Protein AF-A0A836VGM8-F1 (afdb_monomer)

Structure (mmCIF, N/CA/C/O backbone):
data_AF-A0A836VGM8-F1
#
_entry.id   AF-A0A836VGM8-F1
#
loop_
_atom_site.group_PDB
_atom_site.id
_atom_site.type_symbol
_atom_site.label_atom_id
_atom_site.label_alt_id
_atom_site.label_comp_id
_atom_site.label_asym_id
_atom_site.label_entity_id
_atom_site.label_seq_id
_atom_site.pdbx_PDB_ins_code
_atom_site.Cartn_x
_atom_site.Cartn_y
_atom_site.Cartn_z
_atom_site.occupancy
_atom_site.B_iso_or_equiv
_atom_site.auth_seq_id
_atom_site.auth_comp_id
_atom_site.auth_asym_id
_atom_site.auth_atom_id
_atom_site.pdbx_PDB_model_num
ATOM 1 N N . MET A 1 1 ? 22.509 4.420 -8.198 1.00 87.25 1 MET A N 1
ATOM 2 C CA . MET A 1 1 ? 21.394 5.028 -7.436 1.00 87.25 1 MET A CA 1
ATOM 3 C C . MET A 1 1 ? 20.885 6.207 -8.244 1.00 87.25 1 MET A C 1
ATOM 5 O O . MET A 1 1 ? 21.586 7.205 -8.346 1.00 87.25 1 MET A O 1
ATOM 9 N N . TYR A 1 2 ? 19.745 6.035 -8.910 1.00 92.12 2 TYR A N 1
ATOM 10 C CA . TYR A 1 2 ? 19.233 6.953 -9.932 1.00 92.12 2 TYR A CA 1
ATOM 11 C C . TYR A 1 2 ? 17.750 7.246 -9.669 1.00 92.12 2 TYR A C 1
ATOM 13 O O . TYR A 1 2 ? 17.097 6.490 -8.951 1.00 92.12 2 TYR A O 1
ATOM 21 N N . HIS A 1 3 ? 17.231 8.336 -10.230 1.00 97.44 3 HIS A N 1
ATOM 22 C CA . HIS A 1 3 ? 15.841 8.764 -10.076 1.00 97.44 3 HIS A CA 1
ATOM 23 C C . HIS A 1 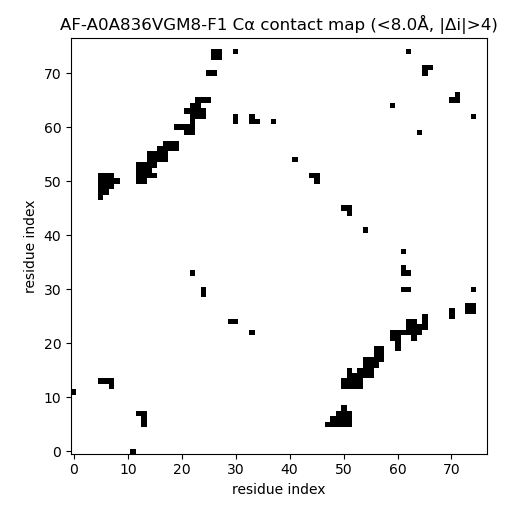3 ? 15.314 9.329 -11.401 1.00 97.44 3 HIS A C 1
ATOM 25 O O . HIS A 1 3 ? 16.065 9.996 -12.110 1.00 97.44 3 HIS A O 1
ATOM 31 N N . GLY A 1 4 ? 14.035 9.086 -11.706 1.00 95.75 4 GLY A N 1
ATOM 32 C CA . GLY A 1 4 ? 13.325 9.696 -12.839 1.00 95.75 4 GLY A CA 1
ATOM 33 C C . GLY A 1 4 ? 12.841 8.736 -13.931 1.00 95.75 4 GLY A C 1
ATOM 34 O O . GLY A 1 4 ? 12.074 9.168 -14.784 1.00 95.75 4 GLY A O 1
ATOM 35 N N . ASP A 1 5 ? 13.236 7.460 -13.898 1.00 97.19 5 ASP A N 1
ATOM 36 C CA . ASP A 1 5 ? 12.748 6.423 -14.823 1.00 97.19 5 ASP A CA 1
ATOM 37 C C . ASP A 1 5 ? 11.6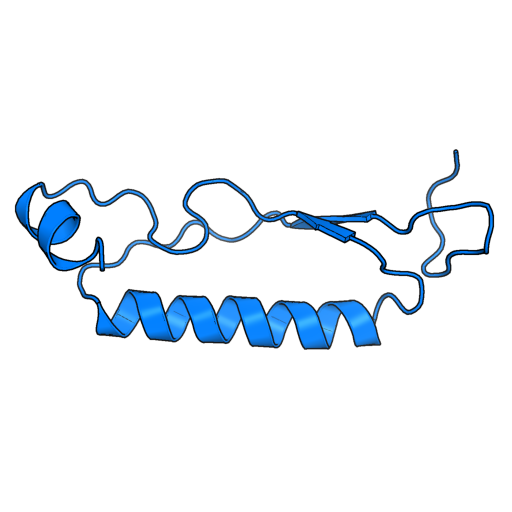84 5.527 -14.156 1.00 97.19 5 ASP A C 1
ATOM 39 O O . ASP A 1 5 ? 11.553 5.513 -12.930 1.00 97.19 5 ASP A O 1
ATOM 43 N N . ILE A 1 6 ? 10.925 4.782 -14.962 1.00 97.62 6 ILE A N 1
ATOM 44 C CA . ILE A 1 6 ? 9.889 3.834 -14.513 1.00 97.62 6 ILE A CA 1
ATOM 45 C C . ILE A 1 6 ? 10.325 2.364 -14.652 1.00 97.62 6 ILE A C 1
ATOM 47 O O . ILE A 1 6 ? 9.594 1.457 -14.242 1.00 97.62 6 ILE A O 1
ATOM 51 N N . GLY A 1 7 ? 11.488 2.117 -15.258 1.00 96.69 7 GLY A N 1
ATOM 52 C CA . GLY A 1 7 ? 12.117 0.809 -15.391 1.00 96.69 7 GLY A CA 1
ATOM 53 C C . GLY A 1 7 ? 13.073 0.464 -14.243 1.00 96.69 7 GLY A C 1
ATOM 54 O O . GLY A 1 7 ? 13.538 1.324 -13.496 1.00 96.69 7 GLY A O 1
ATOM 55 N N . SER A 1 8 ? 13.385 -0.827 -14.138 1.00 97.81 8 SER A N 1
ATOM 56 C CA . SER A 1 8 ? 14.466 -1.378 -13.319 1.00 97.81 8 SER A CA 1
ATOM 57 C C . SER A 1 8 ? 15.259 -2.395 -14.152 1.00 97.81 8 SER A C 1
ATOM 59 O O . SER A 1 8 ? 14.866 -2.778 -15.255 1.00 97.81 8 SER A O 1
ATOM 61 N N . SER A 1 9 ? 16.428 -2.778 -13.656 1.00 97.38 9 SER A N 1
ATOM 62 C CA . SER A 1 9 ? 17.372 -3.715 -14.262 1.00 97.38 9 SER A CA 1
ATOM 63 C C . SER A 1 9 ? 17.827 -4.744 -13.230 1.00 97.38 9 SER A C 1
ATOM 65 O O . SER A 1 9 ? 17.557 -4.597 -12.043 1.00 97.38 9 SER A O 1
ATOM 67 N N . ASN A 1 10 ? 18.610 -5.733 -13.656 1.00 97.81 10 ASN A N 1
ATOM 68 C CA . ASN A 1 10 ? 19.154 -6.755 -12.757 1.00 97.81 10 ASN A CA 1
ATOM 69 C C . ASN A 1 10 ? 20.058 -6.200 -11.635 1.00 97.81 10 ASN A C 1
ATOM 71 O O . ASN A 1 10 ? 20.296 -6.907 -10.663 1.00 97.81 10 ASN A O 1
ATOM 75 N N . ASP A 1 11 ? 20.568 -4.970 -11.767 1.00 97.88 11 ASP A N 1
ATOM 76 C CA . ASP A 1 11 ? 21.429 -4.318 -10.765 1.00 97.88 11 ASP A CA 1
ATOM 77 C C . ASP A 1 11 ? 20.659 -3.322 -9.869 1.00 97.88 11 ASP A C 1
ATOM 79 O O . ASP A 1 11 ? 21.233 -2.654 -9.012 1.00 97.88 11 ASP A O 1
ATOM 83 N N . THR A 1 12 ? 19.343 -3.171 -10.062 1.00 98.06 12 THR A N 1
ATOM 84 C CA . THR A 1 12 ? 18.550 -2.125 -9.393 1.00 98.06 12 THR A CA 1
ATOM 85 C C . THR A 1 12 ? 17.205 -2.648 -8.908 1.00 98.06 12 THR A C 1
ATOM 87 O O . THR A 1 12 ? 16.509 -3.312 -9.663 1.00 98.06 12 THR A O 1
ATOM 90 N N . VAL A 1 13 ? 16.786 -2.239 -7.711 1.00 98.19 13 VAL A N 1
ATOM 91 C CA . VAL A 1 13 ? 15.445 -2.519 -7.176 1.00 98.19 13 VAL A CA 1
ATOM 92 C C . VAL A 1 13 ? 14.558 -1.290 -7.364 1.00 98.19 13 VAL A C 1
ATOM 94 O O . VAL A 1 13 ? 14.811 -0.242 -6.760 1.00 98.19 13 VAL A O 1
ATOM 97 N N . GLY A 1 14 ? 13.512 -1.399 -8.181 1.00 98.12 14 GLY A N 1
ATOM 98 C CA . GLY A 1 14 ? 12.517 -0.341 -8.324 1.00 98.12 14 GLY A CA 1
ATOM 99 C C . GLY A 1 14 ? 11.649 -0.253 -7.075 1.00 98.12 14 GLY A C 1
ATOM 100 O O . GLY A 1 14 ? 10.918 -1.184 -6.744 1.00 98.12 14 GLY A O 1
ATOM 101 N N . THR A 1 15 ? 11.724 0.872 -6.367 1.00 98.19 15 THR A N 1
ATOM 102 C CA . THR A 1 15 ? 11.013 1.072 -5.099 1.00 98.19 15 THR A CA 1
ATOM 103 C C . THR A 1 15 ? 10.014 2.211 -5.228 1.00 98.19 15 THR A C 1
ATOM 105 O O . THR A 1 15 ? 10.383 3.314 -5.632 1.00 98.19 15 THR A O 1
ATOM 108 N N . ALA A 1 16 ? 8.764 1.969 -4.836 1.00 98.44 16 ALA A N 1
ATOM 109 C CA . ALA A 1 16 ? 7.749 3.004 -4.694 1.00 98.44 16 ALA A CA 1
ATOM 110 C C . ALA A 1 16 ? 7.351 3.179 -3.228 1.00 98.44 16 ALA A C 1
ATOM 112 O O . ALA A 1 16 ? 7.139 2.212 -2.497 1.00 98.44 16 ALA A O 1
ATOM 113 N N . VAL A 1 17 ? 7.197 4.434 -2.820 1.00 98.38 17 VAL A N 1
ATOM 114 C CA . VAL A 1 17 ? 6.622 4.818 -1.530 1.00 98.38 17 VAL A CA 1
ATOM 115 C C . VAL A 1 17 ? 5.299 5.522 -1.784 1.00 98.38 17 VAL A C 1
ATOM 117 O O . VAL A 1 17 ? 5.188 6.338 -2.700 1.00 98.38 17 VAL A O 1
ATOM 120 N N . VAL A 1 18 ? 4.281 5.183 -1.003 1.00 98.44 18 VAL A N 1
ATOM 121 C CA . VAL A 1 18 ? 2.922 5.678 -1.219 1.00 98.44 18 VAL A CA 1
ATOM 122 C C . VAL A 1 18 ? 2.561 6.680 -0.135 1.00 98.44 18 VAL A C 1
ATOM 124 O O . VAL A 1 18 ? 2.618 6.370 1.050 1.00 98.44 18 VAL A O 1
ATOM 127 N N . ASN A 1 19 ? 2.114 7.871 -0.530 1.00 98.50 19 ASN A N 1
ATOM 128 C CA . ASN A 1 19 ? 1.467 8.800 0.393 1.00 98.50 19 ASN A CA 1
ATOM 129 C C . ASN A 1 19 ? -0.025 8.446 0.514 1.00 98.50 19 ASN A C 1
ATOM 131 O O . ASN A 1 19 ? -0.888 9.129 -0.039 1.00 98.50 19 ASN A O 1
ATOM 135 N N . TYR A 1 20 ? -0.313 7.301 1.138 1.00 98.56 20 TYR A N 1
ATOM 136 C CA . TYR A 1 20 ? -1.668 6.756 1.192 1.00 98.56 20 TYR A CA 1
ATOM 137 C C . TYR A 1 20 ? -2.553 7.636 2.071 1.00 98.56 20 TYR A C 1
ATOM 139 O O . TYR A 1 20 ? -2.173 8.001 3.185 1.00 98.56 20 TYR A O 1
ATOM 147 N N . LYS A 1 21 ? -3.744 7.986 1.576 1.00 97.94 21 LYS A N 1
ATOM 148 C CA . LYS A 1 21 ? -4.682 8.808 2.339 1.00 97.94 21 LYS A CA 1
ATOM 149 C C . LYS A 1 21 ? -5.090 8.052 3.599 1.00 97.94 21 LYS A C 1
ATOM 151 O O . LYS A 1 21 ? -5.660 6.970 3.503 1.00 97.94 21 LYS A O 1
ATOM 156 N N . MET A 1 22 ? -4.831 8.657 4.756 1.00 97.75 22 MET A N 1
ATOM 157 C CA . MET A 1 22 ? -5.152 8.065 6.051 1.00 97.75 22 MET A CA 1
ATOM 158 C C . MET A 1 22 ? -6.646 7.707 6.127 1.00 97.75 22 MET A C 1
ATOM 160 O O . MET A 1 22 ? -7.485 8.608 5.995 1.00 97.75 22 MET A O 1
ATOM 164 N N . PRO A 1 23 ? -6.997 6.425 6.319 1.00 97.62 23 PRO A N 1
ATOM 165 C CA . PRO A 1 23 ? -8.386 6.027 6.455 1.00 97.62 23 PRO A CA 1
ATOM 166 C C . PRO A 1 23 ? -8.897 6.337 7.872 1.00 97.62 23 PRO A C 1
ATOM 168 O O . PRO A 1 23 ? -8.140 6.346 8.844 1.00 97.62 23 PRO A O 1
ATOM 171 N N . ARG A 1 24 ? -10.201 6.606 7.983 1.00 97.56 24 ARG A N 1
ATOM 172 C CA . ARG A 1 24 ? -10.924 6.734 9.254 1.00 97.56 24 ARG A CA 1
ATOM 173 C C . ARG A 1 24 ? -12.129 5.811 9.179 1.00 97.56 24 ARG A C 1
ATOM 175 O O . ARG A 1 24 ? -13.068 6.115 8.448 1.00 97.56 24 ARG A O 1
ATOM 182 N N . LEU A 1 25 ? -12.020 4.668 9.843 1.00 97.75 25 LEU A N 1
ATOM 183 C CA . LEU A 1 25 ? -12.911 3.519 9.700 1.00 97.75 25 LEU A CA 1
ATOM 184 C C . LEU A 1 25 ? -13.487 3.165 11.071 1.00 97.75 25 LEU A C 1
ATOM 186 O O . LEU A 1 25 ? -12.882 3.497 12.086 1.00 97.75 25 LEU A O 1
ATOM 190 N N . HIS A 1 26 ? -14.631 2.493 11.075 1.00 97.44 26 HIS A N 1
ATOM 191 C CA . HIS A 1 26 ? -15.402 2.171 12.276 1.00 97.44 26 HIS A CA 1
ATOM 192 C C . HIS A 1 26 ? -15.867 0.706 12.303 1.00 97.44 26 HIS A C 1
ATOM 194 O O . HIS A 1 26 ? -16.527 0.267 13.241 1.00 97.44 26 HIS A O 1
ATOM 200 N N . SER A 1 27 ? -15.555 -0.080 11.267 1.00 97.50 27 SER A N 1
ATOM 201 C CA . SER A 1 27 ? -15.983 -1.475 11.175 1.00 97.50 27 SER A CA 1
ATOM 202 C C . SER A 1 27 ? -15.000 -2.363 10.413 1.00 97.50 27 SER A C 1
ATOM 204 O O . SER A 1 27 ? -14.268 -1.918 9.528 1.00 97.50 27 SER A O 1
ATOM 206 N N . LYS A 1 28 ? -15.034 -3.671 10.700 1.00 97.00 28 LYS A N 1
ATOM 207 C CA . LYS A 1 28 ? -14.237 -4.681 9.981 1.00 97.00 28 LYS A CA 1
ATOM 208 C C . LYS A 1 28 ? -14.542 -4.719 8.479 1.00 97.00 28 LYS A C 1
ATOM 210 O O . LYS A 1 28 ? -13.646 -4.958 7.675 1.00 97.00 28 LYS A O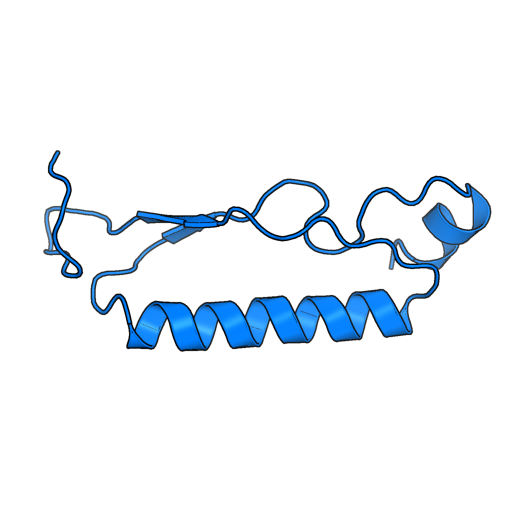 1
ATOM 215 N N . ALA A 1 29 ? -15.793 -4.468 8.090 1.00 97.75 29 ALA A N 1
ATOM 216 C CA . ALA A 1 29 ? -16.182 -4.422 6.683 1.00 97.75 29 ALA A CA 1
ATOM 217 C C . ALA A 1 29 ? -15.457 -3.291 5.934 1.00 97.75 29 ALA A C 1
ATOM 219 O O . ALA A 1 29 ? -14.909 -3.523 4.860 1.00 97.75 29 ALA A O 1
ATOM 220 N N . GL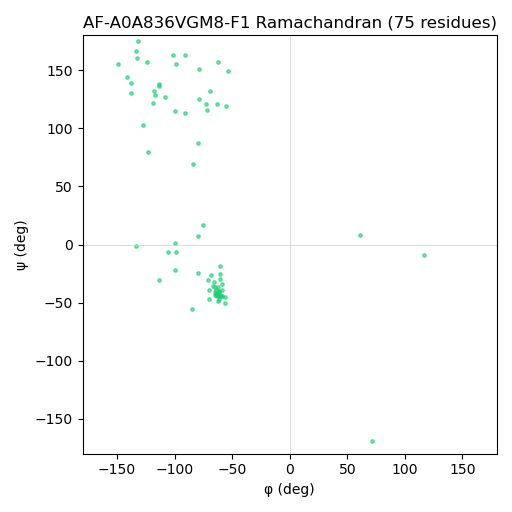U A 1 30 ? -15.379 -2.102 6.532 1.00 98.06 30 GLU A N 1
ATOM 221 C CA . GLU A 1 30 ? -14.661 -0.962 5.953 1.00 98.06 30 GLU A CA 1
ATOM 222 C C . GLU A 1 30 ? -13.145 -1.200 5.888 1.00 98.06 30 GLU A C 1
ATOM 224 O O . GLU A 1 30 ? -12.499 -0.805 4.917 1.00 98.06 30 GLU A O 1
ATOM 229 N N . VAL A 1 31 ? -12.569 -1.886 6.883 1.00 98.12 31 VAL A N 1
ATOM 230 C CA . VAL A 1 31 ? -11.154 -2.306 6.867 1.00 98.12 31 VAL A CA 1
ATOM 231 C C . VAL A 1 31 ? -10.876 -3.241 5.689 1.00 98.12 31 VAL A C 1
ATOM 233 O O . VAL A 1 31 ? -9.904 -3.045 4.954 1.00 98.12 31 VAL A O 1
ATOM 236 N N . LEU A 1 32 ? -11.733 -4.243 5.473 1.00 98.00 32 LEU A N 1
ATOM 237 C CA . LEU A 1 32 ? -11.602 -5.165 4.343 1.00 98.00 32 LEU A CA 1
ATOM 238 C C . LEU A 1 32 ? -11.767 -4.434 3.007 1.00 98.00 32 LEU A C 1
ATOM 240 O O . LEU A 1 32 ? -10.957 -4.626 2.102 1.00 98.00 32 LEU A O 1
ATOM 244 N N . GLU A 1 33 ? -12.749 -3.539 2.896 1.00 98.38 33 GLU A N 1
ATOM 245 C CA . GLU A 1 33 ? -12.939 -2.714 1.702 1.00 98.38 33 GLU A CA 1
ATOM 246 C C . GLU A 1 33 ? -11.698 -1.856 1.406 1.00 98.38 33 GLU A C 1
ATOM 248 O O . GLU A 1 33 ? -11.225 -1.806 0.270 1.00 98.38 33 GLU A O 1
ATOM 253 N N . ASN A 1 34 ? -11.114 -1.219 2.424 1.00 98.38 34 ASN A N 1
ATOM 254 C CA . ASN A 1 34 ? -9.880 -0.455 2.269 1.00 98.38 34 ASN A CA 1
ATOM 255 C C . ASN A 1 34 ? -8.685 -1.347 1.886 1.00 98.38 34 ASN A C 1
ATOM 257 O O . ASN A 1 34 ? -7.868 -0.961 1.054 1.00 98.38 34 ASN A O 1
ATOM 261 N N . THR A 1 35 ? -8.612 -2.567 2.418 1.00 98.12 35 THR A N 1
ATOM 262 C CA . THR A 1 35 ? -7.583 -3.547 2.039 1.00 98.12 35 THR A CA 1
ATOM 263 C C . THR A 1 35 ? -7.686 -3.919 0.556 1.00 98.12 35 THR A C 1
ATOM 265 O O . THR A 1 35 ? -6.670 -3.987 -0.138 1.00 98.12 35 THR A O 1
ATOM 268 N N . HIS A 1 36 ? -8.904 -4.085 0.032 1.00 98.38 36 HIS A N 1
ATOM 269 C CA . 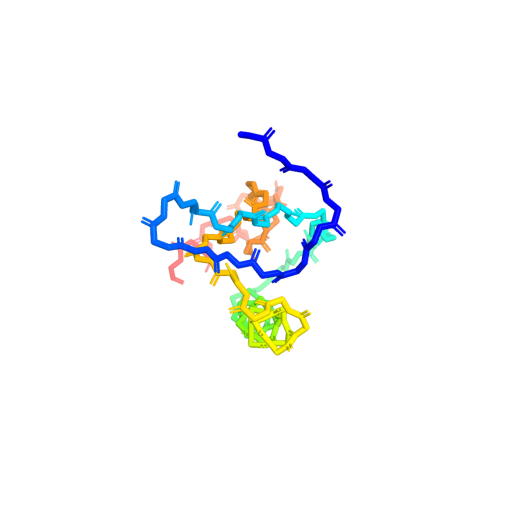HIS A 1 36 ? -9.121 -4.301 -1.399 1.00 98.38 36 HIS A CA 1
ATOM 270 C C . HIS A 1 36 ? -8.684 -3.092 -2.238 1.00 98.38 36 HIS A C 1
ATOM 272 O O . HIS A 1 36 ? -8.017 -3.280 -3.253 1.00 98.38 36 HIS A O 1
ATOM 278 N N . LYS A 1 37 ? -8.933 -1.858 -1.777 1.00 98.50 37 LYS A N 1
ATOM 279 C CA . LYS A 1 37 ? -8.439 -0.635 -2.442 1.00 98.50 37 LYS A CA 1
ATOM 280 C C . LYS A 1 37 ? -6.909 -0.569 -2.489 1.00 98.50 37 LYS A C 1
ATOM 282 O O . LYS A 1 37 ? -6.347 -0.204 -3.520 1.00 98.50 37 LYS A O 1
ATOM 287 N N . VAL A 1 38 ? -6.220 -0.965 -1.414 1.00 98.31 38 VAL A N 1
ATOM 288 C CA . VAL A 1 38 ? -4.748 -1.087 -1.401 1.00 98.31 38 VAL A CA 1
ATOM 289 C C . VAL A 1 38 ? -4.280 -2.112 -2.441 1.00 98.31 38 VAL A C 1
ATOM 291 O O . VAL A 1 38 ? -3.344 -1.844 -3.195 1.00 98.31 38 VAL A O 1
ATOM 294 N N . ALA A 1 39 ? -4.950 -3.264 -2.537 1.00 98.31 39 ALA A N 1
ATOM 295 C CA . ALA A 1 39 ? -4.619 -4.300 -3.514 1.00 98.31 39 ALA A CA 1
ATOM 296 C C . ALA A 1 39 ? -4.849 -3.851 -4.971 1.00 98.31 39 ALA A C 1
ATOM 298 O O . ALA A 1 39 ? -4.020 -4.126 -5.840 1.00 98.31 39 ALA A O 1
ATOM 299 N N . GLU A 1 40 ? -5.938 -3.135 -5.248 1.00 98.44 40 GLU A N 1
ATOM 300 C CA . GLU A 1 40 ? -6.207 -2.542 -6.565 1.00 98.44 40 GLU A CA 1
ATOM 301 C C . GLU A 1 40 ? -5.161 -1.481 -6.927 1.00 98.44 40 GLU A C 1
ATOM 303 O O . GLU A 1 40 ? -4.649 -1.462 -8.049 1.00 98.44 40 GLU A O 1
ATOM 308 N N . MET A 1 41 ? -4.775 -0.641 -5.960 1.00 98.25 41 MET A N 1
ATOM 309 C CA . MET A 1 41 ? -3.719 0.351 -6.143 1.00 98.25 41 MET A CA 1
ATOM 310 C C . MET A 1 41 ? -2.387 -0.310 -6.508 1.00 98.25 41 MET A C 1
ATOM 312 O O . MET A 1 41 ? -1.729 0.144 -7.441 1.00 98.25 41 MET A O 1
ATOM 316 N N . LEU A 1 42 ? -2.007 -1.398 -5.832 1.00 97.69 42 LEU A N 1
ATOM 317 C CA . LEU A 1 42 ? -0.795 -2.163 -6.148 1.00 97.69 42 LEU A CA 1
ATOM 318 C C . LEU A 1 42 ? -0.782 -2.653 -7.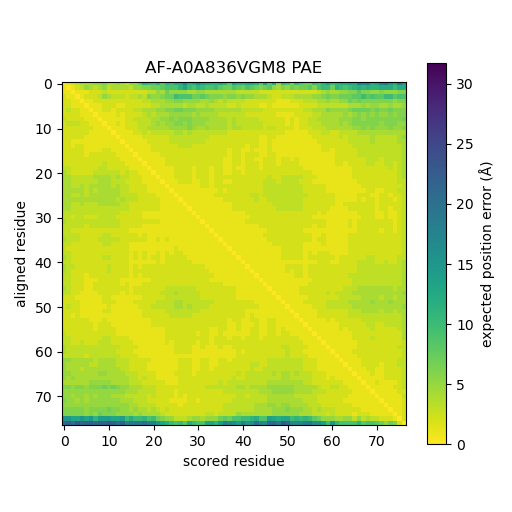604 1.00 97.69 42 LEU A C 1
ATOM 320 O O . LEU A 1 42 ? 0.230 -2.507 -8.294 1.00 97.69 42 LEU A O 1
ATOM 324 N N . GLN A 1 43 ? -1.907 -3.190 -8.086 1.00 97.94 43 GLN A N 1
ATOM 325 C CA . GLN A 1 43 ? -2.036 -3.638 -9.475 1.00 97.94 43 GLN A CA 1
ATOM 326 C C . GLN A 1 43 ? -1.870 -2.467 -10.450 1.00 97.94 43 GLN A C 1
ATOM 328 O O . GLN A 1 43 ? -1.065 -2.549 -11.379 1.00 97.94 43 GLN A O 1
ATOM 333 N N . GLY A 1 44 ? -2.565 -1.350 -10.208 1.00 98.31 44 GLY A N 1
ATOM 334 C CA . GLY A 1 44 ? -2.451 -0.148 -11.037 1.00 98.31 44 GLY A CA 1
ATOM 335 C C . GLY A 1 44 ? -1.035 0.441 -11.047 1.00 98.31 44 GLY A C 1
ATOM 336 O O . GLY A 1 44 ? -0.524 0.818 -12.102 1.00 98.31 44 GLY A O 1
ATOM 337 N N . MET A 1 45 ? -0.361 0.457 -9.893 1.00 98.31 45 MET A N 1
ATOM 338 C CA . MET A 1 45 ? 1.021 0.920 -9.773 1.00 98.31 45 MET A CA 1
ATOM 339 C C . MET A 1 45 ? 1.978 0.074 -10.609 1.00 98.31 45 MET A C 1
ATOM 341 O O . MET A 1 45 ? 2.801 0.646 -11.315 1.00 98.31 45 MET A O 1
ATOM 345 N N . LYS A 1 46 ? 1.868 -1.260 -10.590 1.00 98.00 46 LYS A N 1
ATOM 346 C CA . LYS A 1 46 ? 2.745 -2.126 -11.397 1.00 98.00 46 LYS A CA 1
ATOM 347 C C . LYS A 1 46 ? 2.530 -1.941 -12.902 1.00 98.00 46 LYS A C 1
ATOM 349 O O . LYS A 1 46 ? 3.488 -2.044 -13.662 1.00 98.00 46 LYS A O 1
ATOM 354 N N . VAL A 1 47 ? 1.303 -1.631 -13.330 1.00 98.19 47 VAL A N 1
ATOM 355 C CA . VAL A 1 47 ? 1.013 -1.289 -14.734 1.00 98.19 47 VAL A CA 1
ATOM 356 C C . VAL A 1 47 ? 1.715 0.012 -15.141 1.00 98.19 47 VAL A C 1
ATOM 358 O O . VAL A 1 47 ? 2.299 0.071 -16.220 1.00 98.19 47 VAL A O 1
ATOM 361 N N . GLY A 1 48 ? 1.691 1.044 -14.289 1.00 97.81 48 GLY A N 1
ATOM 362 C CA . GLY A 1 48 ? 2.343 2.333 -14.565 1.00 97.81 48 GLY A CA 1
ATOM 363 C C . GLY A 1 48 ? 3.860 2.356 -14.327 1.00 97.81 48 GLY A C 1
ATOM 364 O O . GLY A 1 48 ? 4.562 3.167 -14.926 1.00 97.81 48 GLY A O 1
ATOM 365 N N . LEU A 1 49 ? 4.367 1.472 -13.466 1.00 98.25 49 LEU A N 1
ATOM 366 C CA . LEU A 1 49 ? 5.769 1.355 -13.063 1.00 98.25 49 LEU A CA 1
ATOM 367 C C . LEU A 1 49 ? 6.267 -0.071 -13.366 1.00 98.25 49 LEU A C 1
ATOM 369 O O . LEU A 1 49 ? 6.325 -0.914 -12.465 1.00 98.25 49 LEU A O 1
ATOM 373 N N . PRO A 1 50 ? 6.619 -0.390 -14.625 1.00 97.81 50 PRO A N 1
ATOM 374 C CA . PRO A 1 50 ? 6.987 -1.749 -15.021 1.00 97.81 50 PRO A CA 1
ATOM 375 C C . PRO A 1 50 ? 8.213 -2.286 -14.271 1.00 97.81 50 PRO A C 1
ATOM 377 O O . PRO A 1 50 ? 8.275 -3.485 -13.999 1.00 97.81 50 PRO A O 1
ATOM 380 N N . GLY A 1 51 ? 9.142 -1.418 -13.862 1.00 98.12 51 GLY A N 1
ATOM 381 C CA . GLY A 1 51 ? 10.305 -1.764 -13.041 1.00 98.12 51 GLY A CA 1
ATOM 382 C C . GLY A 1 51 ? 10.035 -1.908 -11.542 1.00 98.12 51 GLY A C 1
ATOM 383 O O . GLY A 1 51 ? 10.974 -1.997 -10.766 1.00 98.12 51 GLY A O 1
ATOM 384 N N . LEU A 1 52 ? 8.780 -1.857 -11.091 1.00 98.25 52 LEU A N 1
ATOM 385 C CA . LEU A 1 52 ? 8.469 -1.870 -9.663 1.00 98.25 52 LEU A CA 1
ATOM 386 C C . LEU A 1 52 ? 8.686 -3.249 -9.027 1.00 98.25 52 LEU A C 1
ATOM 388 O O . LEU A 1 52 ? 8.010 -4.208 -9.405 1.00 98.25 52 LEU A O 1
ATOM 392 N N . ASP A 1 53 ? 9.559 -3.312 -8.026 1.00 98.31 53 ASP A N 1
ATOM 393 C CA . ASP A 1 53 ? 9.933 -4.528 -7.296 1.00 98.31 53 ASP A CA 1
ATOM 394 C C . ASP A 1 53 ? 9.466 -4.494 -5.829 1.00 98.31 53 ASP A C 1
ATOM 396 O O . ASP A 1 53 ? 9.135 -5.531 -5.258 1.00 98.31 53 ASP A O 1
ATOM 400 N N . LEU A 1 54 ? 9.392 -3.303 -5.219 1.00 98.44 54 LEU A N 1
ATOM 401 C CA . LEU A 1 54 ? 8.955 -3.100 -3.834 1.00 98.44 54 LEU A CA 1
ATOM 402 C C . LEU A 1 54 ? 8.023 -1.888 -3.712 1.00 98.44 54 LEU A C 1
ATOM 404 O O . LEU A 1 54 ? 8.363 -0.791 -4.153 1.00 98.44 54 LEU A O 1
ATOM 408 N N . VAL A 1 55 ? 6.874 -2.063 -3.051 1.00 98.44 55 VAL A N 1
ATOM 409 C CA . VAL A 1 55 ? 5.953 -0.970 -2.699 1.00 98.44 55 VAL A CA 1
ATOM 410 C C . VAL A 1 55 ? 5.828 -0.863 -1.186 1.00 98.44 55 VAL A C 1
ATOM 412 O O . VAL A 1 55 ? 5.601 -1.863 -0.509 1.00 98.44 55 VAL A O 1
ATOM 415 N N . ILE A 1 56 ? 5.945 0.355 -0.664 1.00 98.56 56 ILE A N 1
ATOM 416 C CA . ILE A 1 56 ? 5.894 0.649 0.768 1.00 98.56 56 ILE A CA 1
ATOM 417 C C . ILE A 1 56 ? 4.707 1.571 1.041 1.00 98.56 56 ILE A C 1
ATOM 419 O O . ILE A 1 56 ? 4.628 2.679 0.501 1.00 98.56 56 ILE A O 1
ATOM 423 N N . PHE A 1 57 ? 3.802 1.113 1.904 1.00 98.69 57 PHE A N 1
ATOM 424 C CA . PHE A 1 57 ? 2.679 1.900 2.405 1.00 98.69 57 PHE A CA 1
ATOM 425 C C . PHE A 1 57 ? 2.986 2.478 3.794 1.00 98.69 57 PHE A C 1
ATOM 427 O O . PHE A 1 57 ? 3.798 1.905 4.525 1.00 98.69 57 PHE A O 1
ATOM 434 N N . PRO A 1 58 ? 2.334 3.589 4.182 1.00 98.62 58 PRO A N 1
ATOM 435 C CA . PRO A 1 58 ? 2.452 4.136 5.526 1.00 98.62 58 PRO A CA 1
ATOM 436 C C . PRO A 1 58 ? 1.933 3.164 6.588 1.00 98.62 58 PRO A C 1
ATOM 438 O O . PRO A 1 58 ? 1.062 2.326 6.325 1.00 98.62 58 PRO A O 1
ATOM 441 N N . GLU A 1 59 ? 2.406 3.345 7.817 1.00 98.25 59 GLU A N 1
ATOM 442 C CA . GLU A 1 59 ? 1.742 2.793 8.997 1.00 98.25 59 GLU A CA 1
ATOM 443 C C . GLU A 1 59 ? 0.263 3.218 9.019 1.00 98.25 59 GLU A C 1
ATOM 445 O O . GLU A 1 59 ? -0.096 4.277 8.499 1.00 98.25 59 GLU A O 1
ATOM 450 N N . TYR A 1 60 ? -0.602 2.378 9.590 1.00 97.56 60 TYR A N 1
ATOM 451 C CA . TYR A 1 60 ? -2.053 2.598 9.660 1.00 97.56 60 TYR A CA 1
ATOM 452 C C . TYR A 1 60 ? -2.774 2.699 8.304 1.00 97.56 60 TYR A C 1
ATOM 454 O O . TYR A 1 60 ? -3.969 2.967 8.270 1.00 97.56 60 TYR A O 1
ATOM 462 N N . SER A 1 61 ? -2.115 2.426 7.177 1.00 97.94 61 SER A N 1
ATOM 463 C CA . SER A 1 61 ? -2.753 2.458 5.850 1.00 97.94 61 SER A CA 1
ATOM 464 C C . SER A 1 61 ? -3.918 1.474 5.689 1.00 97.94 61 SER A C 1
ATOM 466 O O . SER A 1 61 ? -4.820 1.742 4.899 1.00 97.94 61 SER A O 1
ATOM 468 N N . THR A 1 62 ? -3.938 0.378 6.455 1.00 97.25 62 THR A N 1
ATOM 469 C CA . THR A 1 62 ? -5.016 -0.625 6.436 1.00 97.25 62 THR A CA 1
ATOM 470 C C . THR A 1 62 ? -6.194 -0.245 7.335 1.00 97.25 62 THR A C 1
ATOM 472 O O . THR A 1 62 ? -7.327 -0.179 6.864 1.00 97.25 62 THR A O 1
ATOM 475 N N . HIS A 1 63 ? -5.936 0.010 8.621 1.00 97.44 63 HIS A N 1
ATOM 476 C CA . HIS A 1 63 ? -6.982 0.207 9.636 1.00 97.44 63 HIS A CA 1
ATOM 477 C C . HIS A 1 63 ? -7.253 1.685 9.945 1.00 97.44 63 HIS A C 1
ATOM 479 O O . HIS A 1 63 ? -8.320 2.037 10.429 1.00 97.44 63 HIS A O 1
ATOM 485 N N . GLY A 1 64 ? -6.307 2.577 9.672 1.00 97.25 64 GLY A N 1
ATOM 486 C CA . GLY A 1 64 ? -6.298 3.905 10.271 1.00 97.25 64 GLY A CA 1
ATOM 487 C C . GLY A 1 64 ? -5.926 3.829 11.750 1.00 97.25 64 GLY A C 1
ATOM 488 O O . GLY A 1 64 ? -5.476 2.794 12.245 1.00 97.25 64 GLY A O 1
ATOM 489 N N . ILE A 1 65 ? -6.103 4.941 12.459 1.00 97.62 65 ILE A N 1
ATOM 490 C CA . ILE A 1 65 ? -6.020 4.941 13.919 1.00 97.62 65 ILE A CA 1
ATOM 491 C C . ILE A 1 65 ? -7.430 4.693 14.449 1.00 97.62 65 ILE A C 1
ATOM 493 O O . ILE A 1 65 ? -8.315 5.536 14.285 1.00 97.62 65 ILE A O 1
ATOM 497 N N . MET A 1 66 ? -7.620 3.541 15.089 1.00 97.31 66 MET A N 1
ATOM 498 C CA . MET A 1 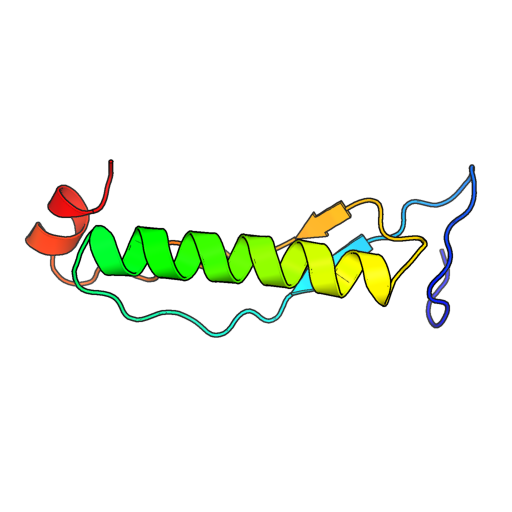66 ? -8.851 3.197 15.798 1.00 97.31 66 MET A CA 1
ATOM 499 C C . MET A 1 66 ? -8.837 3.882 17.167 1.00 97.31 66 MET A C 1
ATOM 501 O O . MET A 1 66 ? -8.313 3.346 18.139 1.00 97.31 66 MET A O 1
ATOM 505 N N . TYR A 1 67 ? -9.324 5.124 17.212 1.00 96.81 67 TYR A N 1
ATOM 506 C CA . TYR A 1 67 ? -9.311 5.939 18.434 1.00 96.81 67 TYR A C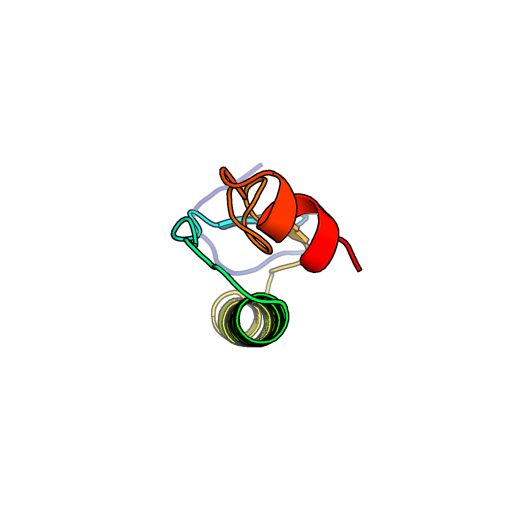A 1
ATOM 507 C C . TYR A 1 67 ? -10.300 5.448 19.493 1.00 96.81 67 TYR A C 1
ATOM 509 O O . TYR A 1 67 ? -10.066 5.660 20.681 1.00 96.81 67 TYR A O 1
ATOM 517 N N . ASP A 1 68 ? -11.411 4.846 19.066 1.00 97.56 68 ASP A N 1
ATOM 518 C CA . ASP A 1 68 ? -12.341 4.192 19.976 1.00 97.56 68 ASP A CA 1
ATOM 519 C C . ASP A 1 68 ? -11.788 2.815 20.364 1.00 97.56 68 ASP A C 1
ATOM 521 O O . ASP A 1 68 ? -11.449 1.995 19.510 1.00 97.56 68 ASP A O 1
ATOM 525 N N . GLU A 1 69 ? -11.671 2.572 21.669 1.00 97.31 69 GLU A N 1
ATOM 526 C CA . GLU A 1 69 ? -11.070 1.348 22.201 1.00 97.31 69 GLU A CA 1
ATOM 527 C C . GLU A 1 69 ? -11.860 0.100 21.789 1.00 97.31 69 GLU A C 1
ATOM 529 O O . GLU A 1 69 ? -11.275 -0.943 21.496 1.00 97.31 69 GLU A O 1
ATOM 534 N N . LYS A 1 70 ? -13.191 0.197 21.728 1.00 96.50 70 LYS A N 1
ATOM 535 C CA . LYS A 1 70 ? -14.032 -0.928 21.334 1.00 96.50 70 LYS A CA 1
ATOM 536 C C . LYS A 1 70 ? -13.850 -1.226 19.845 1.00 96.50 70 LYS A C 1
ATOM 538 O O . LYS A 1 70 ? -13.612 -2.382 19.503 1.00 96.50 70 LYS A O 1
ATOM 543 N N . GLU A 1 71 ? -13.878 -0.207 18.986 1.00 96.75 71 GLU 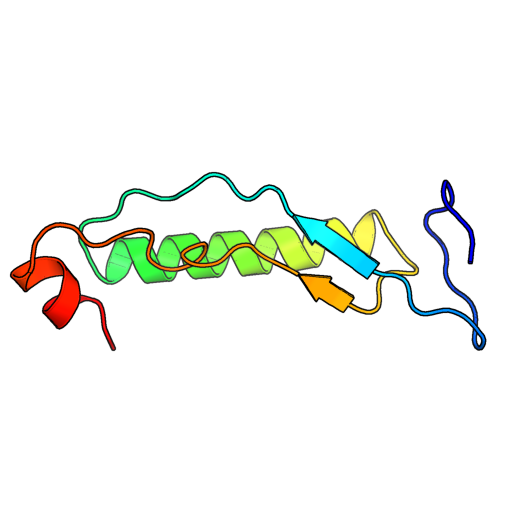A N 1
ATOM 544 C CA . GLU A 1 71 ? -13.607 -0.355 17.547 1.00 96.75 71 GLU A CA 1
ATOM 545 C C . GLU A 1 71 ? -12.208 -0.937 17.295 1.00 96.75 71 GLU A C 1
ATOM 547 O O . GLU A 1 71 ? -12.048 -1.808 16.437 1.00 96.75 71 GLU A O 1
ATOM 552 N N . MET A 1 72 ? -11.202 -0.527 18.078 1.00 96.44 72 MET A N 1
ATOM 553 C CA . MET A 1 72 ? -9.847 -1.083 18.018 1.00 96.44 72 MET A CA 1
ATOM 554 C C . MET A 1 72 ? -9.852 -2.601 18.232 1.00 96.44 72 MET A C 1
ATOM 556 O O . MET A 1 72 ? -9.287 -3.328 17.417 1.00 96.44 72 MET A O 1
ATOM 560 N N . TYR A 1 73 ? -10.503 -3.102 19.287 1.00 95.56 73 TYR A N 1
ATOM 561 C CA . TYR A 1 73 ? -10.568 -4.546 19.537 1.00 95.56 73 TYR A CA 1
ATOM 562 C C . TYR A 1 73 ? -11.439 -5.288 18.515 1.00 95.56 73 TYR A C 1
ATOM 564 O O . TYR A 1 73 ? -11.083 -6.386 18.090 1.00 95.56 73 TYR A O 1
ATOM 572 N N . GLU A 1 74 ? -12.563 -4.705 18.094 1.00 95.31 74 GLU A N 1
ATOM 573 C CA . GLU A 1 74 ? -13.493 -5.334 17.145 1.00 95.31 74 GLU A CA 1
ATOM 574 C C . GLU A 1 74 ? -12.912 -5.462 15.728 1.00 95.31 74 GLU A C 1
ATOM 576 O O . GLU A 1 74 ? -13.293 -6.362 14.974 1.00 95.31 74 GLU A O 1
ATOM 581 N N . THR A 1 75 ? -11.969 -4.593 15.362 1.00 93.25 75 THR A N 1
ATOM 582 C CA . THR A 1 75 ? -11.353 -4.563 14.026 1.00 93.25 75 THR A CA 1
ATOM 583 C C . THR A 1 75 ? -9.993 -5.262 13.947 1.00 93.25 75 THR A C 1
ATOM 585 O O . THR A 1 75 ? -9.488 -5.449 12.846 1.00 93.25 75 THR A O 1
ATOM 588 N N . ALA A 1 76 ? -9.418 -5.716 15.066 1.00 85.38 76 ALA A N 1
ATOM 589 C CA . ALA A 1 76 ? -8.062 -6.280 15.141 1.00 85.38 76 ALA A CA 1
ATOM 590 C C . ALA A 1 76 ? -7.889 -7.719 14.585 1.00 85.38 76 ALA A C 1
ATOM 592 O O . ALA A 1 76 ? -6.906 -8.384 14.917 1.00 85.38 76 ALA A O 1
ATOM 593 N N . SER A 1 77 ? -8.830 -8.237 13.783 1.00 70.00 77 SER A N 1
ATOM 594 C CA . SER A 1 77 ? -8.873 -9.651 13.349 1.00 70.00 77 SER A CA 1
ATOM 595 C C . SER A 1 77 ? -9.108 -9.847 11.864 1.00 70.00 77 SER A C 1
ATOM 597 O O . SER A 1 77 ? -9.845 -9.029 11.271 1.00 70.00 77 SER A O 1
#

Solvent-accessible surface area (backbone atoms only — not comparable to full-atom values): 4732 Å² total; per-residue (Å²): 142,84,86,89,76,51,68,52,51,100,92,48,81,23,73,47,78,48,89,65,76,78,45,83,58,81,47,52,68,54,31,51,53,43,43,51,52,54,53,53,47,53,55,54,47,45,71,74,23,74,20,58,72,46,79,43,73,49,86,46,58,56,57,22,76,52,81,50,70,65,49,37,66,71,44,75,118

Mean predicted aligned error: 2.65 Å

Secondary structure (DSSP, 8-state):
---S-S---TT--EEEE--PPPPB--SHHHHHHHHHHHHHHHHHHHHH-TTEEEEEPPTTTTTB---SHHHHHHH--

Radius of gyration: 15.7 Å; Cα contacts (8 Å, |Δi|>4): 90; chains: 1; bounding box: 38×19×38 Å

Foldseek 3Di:
DDDDDLADDPVDAAEEEDPADADDDQALVVLVVLVVVVVVVVVVSCVVRVRHDYYHYDPNSRPGDPPDPVSCVRNVD

Sequence (77 aa):
MYHGDIGSSNDTVGTAVVNYKMPRLHSKAEVLENTHKVAEMLQGMKVGLPGLDLVIFPEYSTHGIMYDEKEMYETAS

pLDDT: mean 96.99, std 3.74, range [70.0, 98.69]

Nearest PDB structures (foldseek):
  2plq-assembly1_A  TM=1.000E+00  e=1.752E-07  Aeribacillus pallidus
  4lf0-assembly1_A  TM=9.999E-01  e=1.875E-07  Bacillus sp. (in: firmicutes)
  2uxy-assembly1_A  TM=1.004E+00  e=3.683E-07  Pseudomonas aeruginosa
  4gyl-assembly1_A  TM=1.005E+00  e=4.825E-07  Bacillus sp. (in: firmicutes)
  5g3p-assembly1_D  TM=9.163E-01  e=3.589E-03  Bacillus cereus